Protein AF-A0A5K0ZJ03-F1 (afdb_monomer_lite)

Radius of gyration: 26.45 Å; chains: 1; bounding box: 61×55×57 Å

Organism: NCBI:txid210225

Sequence (92 aa):
PNGLGGAKLSGDPAATPANMKMVASLADEVLAQRNVESVLFRGRKVTERTNAEALEWFADELVKEQERRRSRAFPTVVLKQHSPRTSSATSR

Secondary structure (DSSP, 8-state):
------------TT--HHHHHHHHHHHHHHHHSEEEEEETTTEEEEEEEEHHHHHHHHHHHHHHHHHHHHT-SS-SS---------------

Foldseek 3Di:
DDDDPPPPCPPDPCPDPVNVVVVVVVVVVQQQDFDWDQDVPPGIDGDPDGNVRVVVVVVVVVVVVVVVCVPDPDDPDDDDDDDPPPDDDDDD

Structure (mmCIF, N/CA/C/O backbone):
data_AF-A0A5K0ZJ03-F1
#
_entry.id   AF-A0A5K0ZJ03-F1
#
loop_
_atom_site.group_PDB
_atom_site.id
_atom_site.type_symbol
_atom_site.label_atom_id
_atom_site.label_alt_id
_atom_site.label_comp_id
_atom_site.label_asym_id
_atom_site.label_entity_id
_atom_site.label_seq_id
_atom_site.pdbx_PDB_ins_code
_atom_site.Cartn_x
_atom_site.Cartn_y
_atom_site.Cartn_z
_atom_site.occupancy
_atom_site.B_iso_or_equiv
_atom_site.auth_seq_id
_atom_site.auth_comp_id
_atom_site.auth_asym_id
_atom_site.auth_atom_id
_atom_site.pdbx_PDB_model_num
ATOM 1 N N . PRO A 1 1 ? -41.110 -17.893 -19.919 1.00 47.25 1 PRO A N 1
ATOM 2 C CA . PRO A 1 1 ? -40.671 -17.515 -21.280 1.00 47.25 1 PRO A CA 1
ATOM 3 C C . PRO A 1 1 ? -40.209 -16.050 -21.333 1.00 47.25 1 PRO A C 1
ATOM 5 O O . PRO A 1 1 ? -41.000 -15.161 -21.049 1.00 47.25 1 PRO A O 1
ATOM 8 N N . ASN A 1 2 ? -38.947 -15.866 -21.742 1.00 42.56 2 ASN A N 1
ATOM 9 C CA . ASN A 1 2 ? -38.364 -14.658 -22.353 1.00 42.56 2 ASN A CA 1
ATOM 10 C C . ASN A 1 2 ? -38.094 -13.470 -21.398 1.00 42.56 2 ASN A C 1
ATOM 12 O O . ASN A 1 2 ? -39.002 -12.972 -20.756 1.00 42.56 2 ASN A O 1
ATOM 16 N N . GLY A 1 3 ? -36.884 -12.925 -21.268 1.00 41.44 3 GLY A N 1
ATOM 17 C CA . GLY A 1 3 ? -35.623 -13.221 -21.937 1.00 41.44 3 GLY A CA 1
ATOM 18 C C . GLY A 1 3 ? -34.462 -12.585 -21.169 1.00 41.44 3 GLY A C 1
ATOM 19 O O . GLY A 1 3 ? -34.516 -11.420 -20.784 1.00 41.44 3 GLY A O 1
ATOM 20 N N . LEU A 1 4 ? -33.411 -13.373 -20.946 1.00 47.28 4 LEU A N 1
ATOM 21 C CA . LEU A 1 4 ? -32.108 -12.875 -20.527 1.00 47.28 4 LEU A CA 1
ATOM 22 C C . LEU A 1 4 ? -31.498 -12.169 -21.739 1.00 47.28 4 LEU A C 1
ATOM 24 O O . LEU A 1 4 ? -30.903 -12.801 -22.610 1.00 47.28 4 LEU A O 1
ATOM 28 N N . GLY A 1 5 ? -31.712 -10.857 -21.820 1.00 41.22 5 GLY A N 1
ATOM 29 C CA . GLY A 1 5 ? -30.957 -9.985 -22.706 1.00 41.22 5 GLY A CA 1
ATOM 30 C C . GLY A 1 5 ? -29.511 -9.981 -22.238 1.00 41.22 5 GLY A C 1
ATOM 31 O O . GLY A 1 5 ? -29.137 -9.177 -21.390 1.00 41.22 5 GLY A O 1
ATOM 32 N N . GLY A 1 6 ? -28.719 -10.924 -22.749 1.00 42.56 6 GLY A N 1
ATOM 33 C CA . GLY A 1 6 ? -27.276 -10.910 -22.599 1.00 42.56 6 GLY A CA 1
ATOM 34 C C . GLY A 1 6 ? -26.772 -9.583 -23.140 1.00 42.56 6 GLY A C 1
ATOM 35 O O . GLY A 1 6 ? -26.791 -9.359 -24.351 1.00 42.56 6 GLY A O 1
ATOM 36 N N . ALA A 1 7 ? -26.366 -8.692 -22.236 1.00 48.91 7 ALA A N 1
ATOM 37 C CA . ALA A 1 7 ? -25.555 -7.550 -22.595 1.00 48.91 7 ALA A CA 1
ATOM 38 C C . ALA A 1 7 ? -24.344 -8.127 -23.320 1.00 48.91 7 ALA A C 1
ATOM 40 O O . ALA A 1 7 ? -23.522 -8.834 -22.736 1.00 48.91 7 ALA A O 1
ATOM 41 N N . LYS A 1 8 ? -24.322 -7.915 -24.633 1.00 48.84 8 LYS A N 1
ATOM 42 C CA . LYS A 1 8 ? -23.206 -8.240 -25.498 1.00 48.84 8 LYS A CA 1
ATOM 43 C C . LYS A 1 8 ? -22.020 -7.500 -24.890 1.00 48.84 8 LYS A C 1
ATOM 45 O O . LYS A 1 8 ? -21.917 -6.288 -25.046 1.00 48.84 8 LYS A O 1
ATOM 50 N N . LEU A 1 9 ? -21.180 -8.215 -24.140 1.00 52.72 9 LEU A N 1
ATOM 51 C CA . LEU A 1 9 ? -19.839 -7.771 -23.798 1.00 52.72 9 LEU A CA 1
ATOM 52 C C . LEU A 1 9 ? -19.126 -7.692 -25.145 1.00 52.72 9 LEU A C 1
ATOM 54 O O . LEU A 1 9 ? -18.540 -8.668 -25.611 1.00 52.72 9 LEU A O 1
ATOM 58 N N . SER A 1 10 ? -19.303 -6.577 -25.854 1.00 48.66 10 SER A N 1
ATOM 59 C CA . SER A 1 10 ? -18.419 -6.201 -26.940 1.00 48.66 10 SER A CA 1
ATOM 60 C C . SER A 1 10 ? -17.053 -6.106 -26.286 1.00 48.66 10 SER A C 1
ATOM 62 O O . SER A 1 10 ? -16.770 -5.127 -25.601 1.00 48.66 10 SER A O 1
ATOM 64 N N . GLY A 1 11 ? -16.285 -7.193 -26.371 1.00 53.75 11 GLY A N 1
ATOM 65 C CA . GLY A 1 11 ? -14.930 -7.230 -25.859 1.00 53.75 11 GLY A CA 1
ATOM 66 C C . GLY A 1 11 ? -14.198 -6.049 -26.461 1.00 53.75 11 GLY A C 1
ATOM 67 O O . GLY A 1 11 ? -14.236 -5.868 -27.682 1.00 53.75 11 GLY A O 1
ATOM 68 N N . ASP A 1 12 ? -13.606 -5.222 -25.603 1.00 58.09 12 ASP A N 1
ATOM 69 C CA . ASP A 1 12 ? -12.744 -4.150 -26.066 1.00 58.09 12 ASP A CA 1
ATOM 70 C C . ASP A 1 12 ? -11.755 -4.751 -27.073 1.00 58.09 12 ASP A C 1
ATOM 72 O O . ASP A 1 12 ? -11.119 -5.764 -26.767 1.00 58.09 12 ASP A O 1
ATOM 76 N N . PRO A 1 13 ? -11.576 -4.167 -28.269 1.00 57.09 13 PRO A N 1
ATOM 77 C CA . PRO A 1 13 ? -10.597 -4.657 -29.243 1.00 57.09 13 PRO A CA 1
ATOM 78 C C . PRO A 1 13 ? -9.156 -4.597 -28.699 1.00 57.09 13 PRO A C 1
ATOM 80 O O . PRO A 1 13 ? -8.242 -5.183 -29.276 1.00 57.09 13 PRO A O 1
ATOM 83 N N . ALA A 1 14 ? -8.956 -3.925 -27.560 1.00 57.25 14 ALA A N 1
ATOM 84 C CA . ALA A 1 14 ? -7.724 -3.911 -26.788 1.00 57.2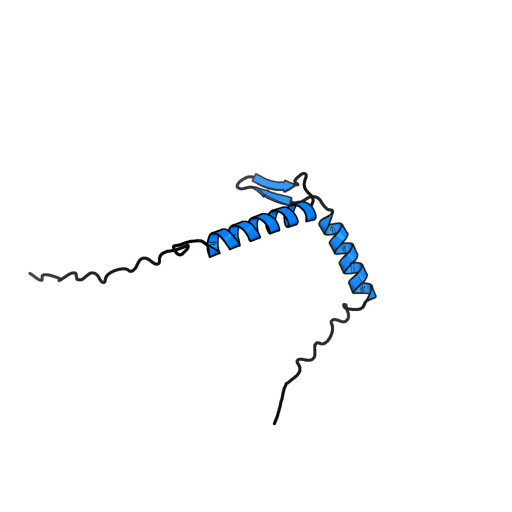5 14 ALA A CA 1
ATOM 85 C C . ALA A 1 14 ? -7.523 -5.160 -25.905 1.00 57.25 14 ALA A C 1
ATOM 87 O O . ALA A 1 14 ? -6.400 -5.404 -25.480 1.00 57.25 14 ALA A O 1
ATOM 88 N N . ALA A 1 15 ? -8.549 -5.976 -25.657 1.00 62.12 15 ALA A N 1
ATOM 89 C CA . ALA A 1 15 ? -8.507 -7.156 -24.792 1.00 62.12 15 ALA A CA 1
ATOM 90 C C . ALA A 1 15 ? -8.071 -8.427 -25.547 1.00 62.12 15 ALA A C 1
ATOM 92 O O . ALA A 1 15 ? -8.652 -9.501 -25.391 1.00 62.12 15 ALA A O 1
ATOM 93 N N . THR A 1 16 ? -7.044 -8.323 -26.394 1.00 74.81 16 THR A N 1
ATOM 94 C CA . THR A 1 16 ? -6.401 -9.520 -26.949 1.00 74.81 16 THR A CA 1
ATOM 95 C C . THR A 1 16 ? -5.514 -10.171 -25.879 1.00 74.81 16 THR A C 1
ATOM 97 O O . THR A 1 16 ? -4.958 -9.465 -25.033 1.00 74.81 16 THR A O 1
ATOM 100 N N . PRO A 1 17 ? -5.307 -11.501 -25.900 1.00 73.25 17 PRO A N 1
ATOM 101 C CA . PRO A 1 17 ? -4.438 -12.167 -24.926 1.00 73.25 17 PRO A CA 1
ATOM 102 C C . PRO A 1 17 ? -3.003 -11.615 -24.894 1.00 73.25 17 PRO A C 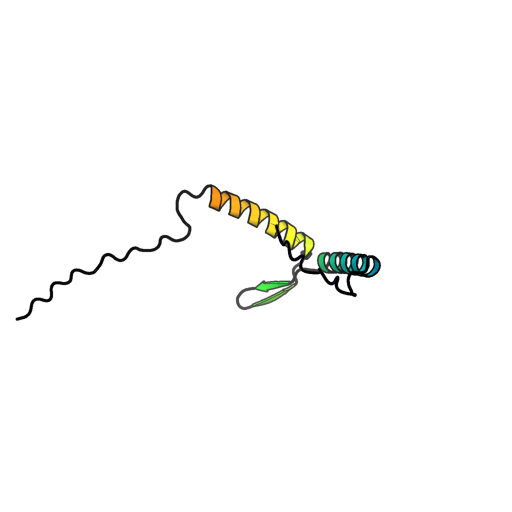1
ATOM 104 O O . PRO A 1 17 ? -2.358 -11.627 -23.849 1.00 73.25 17 PRO A O 1
ATOM 107 N N . ALA A 1 18 ? -2.498 -11.115 -26.027 1.00 76.12 18 ALA A N 1
ATOM 108 C CA . ALA A 1 18 ? -1.191 -10.464 -26.108 1.00 76.12 18 ALA A CA 1
ATOM 109 C C . ALA A 1 18 ? -1.179 -9.117 -25.365 1.00 76.12 18 ALA A C 1
ATOM 111 O O . ALA A 1 18 ? -0.275 -8.861 -24.571 1.00 76.12 18 ALA A O 1
ATOM 112 N N . ASN A 1 19 ? -2.219 -8.302 -25.550 1.00 85.19 19 ASN A N 1
ATOM 113 C CA . ASN A 1 19 ? -2.359 -7.027 -24.851 1.00 85.19 19 ASN A CA 1
ATOM 114 C C . ASN A 1 19 ? -2.570 -7.226 -23.343 1.00 85.19 19 ASN A C 1
ATOM 116 O O . ASN A 1 19 ? -2.010 -6.481 -22.551 1.00 85.19 19 ASN A O 1
ATOM 120 N N . MET A 1 20 ? -3.303 -8.264 -22.925 1.00 88.06 20 MET A N 1
ATOM 121 C CA . MET A 1 20 ? -3.469 -8.594 -21.502 1.00 88.06 20 MET A CA 1
ATOM 122 C C . MET A 1 20 ? -2.137 -8.926 -20.821 1.00 88.06 20 MET A C 1
ATOM 124 O O . MET A 1 20 ? -1.893 -8.467 -19.709 1.00 88.06 20 MET A O 1
ATOM 128 N N . LYS A 1 21 ? -1.257 -9.684 -21.490 1.00 88.50 21 LYS A N 1
ATOM 129 C CA . LYS A 1 21 ? 0.088 -9.979 -20.970 1.00 88.50 21 LYS A CA 1
ATOM 130 C C . LYS A 1 21 ? 0.927 -8.714 -20.822 1.00 88.50 21 LYS A C 1
ATOM 132 O O . LYS A 1 21 ? 1.590 -8.556 -19.807 1.00 88.50 21 LYS A O 1
ATOM 137 N N . MET A 1 22 ? 0.857 -7.815 -21.804 1.00 92.19 22 MET A N 1
ATOM 138 C CA . MET A 1 22 ? 1.545 -6.523 -21.750 1.00 92.19 22 MET A CA 1
ATOM 139 C C . MET A 1 22 ? 1.023 -5.639 -20.608 1.00 92.19 22 MET A C 1
ATOM 141 O O . MET A 1 22 ? 1.801 -4.991 -19.916 1.00 92.19 22 MET A O 1
ATOM 145 N N . VAL A 1 23 ? -0.292 -5.617 -20.385 1.00 93.88 23 VAL A N 1
ATOM 146 C CA . VAL A 1 23 ? -0.889 -4.867 -19.272 1.00 93.88 23 VAL A CA 1
ATOM 147 C C . VAL A 1 23 ? -0.478 -5.463 -17.927 1.00 93.88 23 VAL A C 1
ATOM 149 O O . VAL A 1 23 ? -0.159 -4.709 -17.014 1.00 93.88 23 VAL A O 1
ATOM 152 N N . ALA A 1 24 ? -0.437 -6.792 -17.804 1.00 94.31 24 ALA A N 1
ATOM 153 C CA . ALA A 1 24 ? 0.036 -7.454 -16.592 1.00 94.31 24 ALA A CA 1
ATOM 154 C C . ALA A 1 24 ? 1.509 -7.121 -16.303 1.00 94.31 24 ALA A C 1
ATOM 156 O O . ALA A 1 24 ? 1.822 -6.704 -15.194 1.00 94.31 24 ALA A O 1
ATOM 157 N N . SER A 1 25 ? 2.389 -7.192 -17.309 1.00 94.50 25 SER A N 1
ATOM 158 C CA . SER A 1 25 ? 3.797 -6.819 -17.122 1.00 94.50 25 SER A CA 1
ATOM 159 C C . SER A 1 25 ? 3.965 -5.343 -16.757 1.00 94.50 25 SER A C 1
ATOM 161 O O . SER A 1 25 ? 4.770 -5.010 -15.895 1.00 94.50 25 SER A O 1
ATOM 163 N N . LEU A 1 26 ? 3.173 -4.451 -17.362 1.00 96.06 26 LEU A N 1
ATOM 164 C CA . LEU A 1 26 ? 3.185 -3.033 -17.003 1.00 96.06 26 LEU A CA 1
ATOM 165 C C . LEU A 1 26 ? 2.699 -2.811 -15.563 1.00 96.06 26 LEU A C 1
ATOM 167 O O . LEU A 1 26 ? 3.232 -1.959 -14.857 1.00 96.06 26 LEU A O 1
ATOM 171 N N . ALA A 1 27 ? 1.700 -3.571 -15.112 1.00 96.31 27 ALA A N 1
ATOM 172 C CA . ALA A 1 27 ? 1.239 -3.517 -13.731 1.00 96.31 27 ALA A CA 1
ATOM 173 C C . ALA A 1 27 ? 2.340 -3.963 -12.756 1.00 96.31 27 ALA A C 1
ATOM 175 O O . ALA A 1 27 ? 2.553 -3.283 -11.754 1.00 96.31 27 ALA A O 1
ATOM 176 N N . ASP A 1 28 ? 3.082 -5.028 -13.074 1.00 97.38 28 ASP A N 1
ATOM 177 C CA . ASP A 1 28 ? 4.225 -5.482 -12.269 1.00 97.38 28 ASP A CA 1
ATOM 178 C C . ASP A 1 28 ? 5.316 -4.401 -12.176 1.00 97.38 28 ASP A C 1
ATOM 180 O O . ASP A 1 28 ? 5.835 -4.119 -11.093 1.00 97.38 28 ASP A O 1
ATOM 184 N N . GLU A 1 29 ? 5.617 -3.724 -13.289 1.00 97.69 29 GLU A N 1
ATOM 185 C CA . GLU A 1 29 ? 6.551 -2.593 -13.305 1.00 97.69 29 GLU A CA 1
ATOM 186 C C . GLU A 1 29 ? 6.064 -1.435 -12.425 1.00 97.69 29 GLU A C 1
ATOM 188 O O . GLU A 1 29 ? 6.838 -0.882 -11.642 1.00 97.69 29 GLU A O 1
ATOM 193 N N . VAL A 1 30 ? 4.776 -1.082 -12.503 1.00 97.19 30 VAL A N 1
ATOM 194 C CA . VAL A 1 30 ? 4.173 -0.034 -11.664 1.00 97.19 30 VAL A CA 1
ATOM 195 C C . VAL A 1 30 ? 4.206 -0.425 -10.186 1.00 97.19 30 VAL A C 1
ATOM 197 O O . VAL A 1 30 ? 4.465 0.425 -9.335 1.00 97.19 30 VAL A O 1
ATOM 200 N N . LEU A 1 31 ? 3.992 -1.698 -9.855 1.00 98.00 31 LEU A N 1
ATOM 201 C CA . LEU A 1 31 ? 4.058 -2.197 -8.482 1.00 98.00 31 LEU A CA 1
ATOM 202 C C . LEU A 1 31 ? 5.480 -2.139 -7.899 1.00 98.00 31 LEU A C 1
ATOM 204 O O . LEU A 1 31 ? 5.632 -1.896 -6.701 1.00 98.00 31 LEU A O 1
ATOM 208 N N . ALA A 1 32 ? 6.511 -2.295 -8.733 1.00 98.00 32 ALA A N 1
ATOM 209 C CA . ALA A 1 32 ? 7.916 -2.223 -8.327 1.00 98.00 32 ALA A CA 1
ATOM 210 C C . ALA A 1 32 ? 8.443 -0.785 -8.119 1.00 98.00 32 ALA A C 1
ATOM 212 O O . ALA A 1 32 ? 9.485 -0.585 -7.483 1.00 98.00 32 ALA A O 1
ATOM 213 N N . GLN A 1 33 ? 7.743 0.230 -8.633 1.00 98.38 33 GLN A N 1
ATOM 214 C CA . GLN A 1 33 ? 8.110 1.637 -8.444 1.00 98.38 33 GLN A CA 1
ATOM 215 C C . GLN A 1 33 ? 7.986 2.070 -6.977 1.00 98.38 33 GLN A C 1
ATOM 217 O O . GLN A 1 33 ? 7.218 1.500 -6.201 1.00 98.38 33 GLN A O 1
ATOM 222 N N . ARG A 1 34 ? 8.749 3.103 -6.587 1.00 98.25 34 ARG A N 1
ATOM 223 C CA . ARG A 1 34 ? 8.649 3.701 -5.246 1.00 98.25 34 ARG A CA 1
ATOM 224 C C . ARG A 1 34 ? 7.299 4.393 -5.056 1.00 98.25 34 ARG A C 1
ATOM 226 O O . ARG A 1 34 ? 6.838 5.113 -5.942 1.00 98.25 34 ARG A O 1
ATOM 233 N N . ASN A 1 35 ? 6.717 4.214 -3.875 1.00 97.06 35 ASN A N 1
ATOM 234 C CA . ASN A 1 35 ? 5.433 4.787 -3.510 1.00 97.06 35 ASN A CA 1
ATOM 235 C C . ASN A 1 35 ? 5.526 6.304 -3.320 1.00 97.06 35 ASN A C 1
ATOM 237 O O . ASN A 1 35 ? 6.536 6.848 -2.868 1.00 97.06 35 ASN A O 1
ATOM 241 N N . VAL A 1 36 ? 4.440 6.992 -3.659 1.00 97.06 36 VAL A N 1
ATOM 242 C CA . VAL A 1 36 ? 4.290 8.435 -3.503 1.00 97.06 36 VAL A CA 1
ATOM 243 C C . VAL A 1 36 ? 3.097 8.711 -2.604 1.00 97.06 36 VAL A C 1
ATOM 245 O O . VAL A 1 36 ? 1.956 8.427 -2.952 1.00 97.06 36 VAL A O 1
ATOM 248 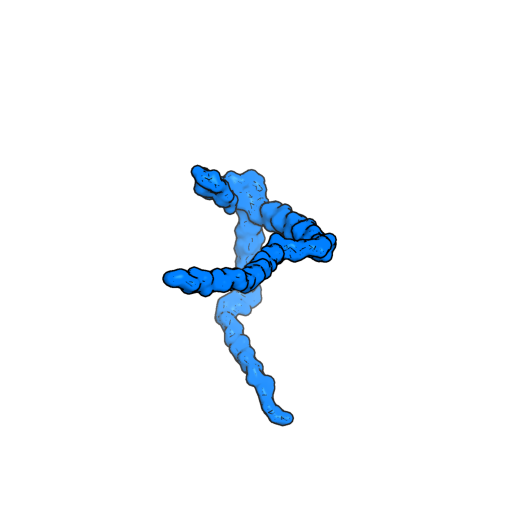N N . GLU A 1 37 ? 3.355 9.337 -1.463 1.00 94.50 37 GLU A N 1
ATOM 249 C CA . GLU A 1 37 ? 2.346 9.618 -0.447 1.00 94.50 37 GLU A CA 1
ATOM 250 C C . GLU A 1 37 ? 2.063 11.115 -0.346 1.00 94.50 37 GLU A C 1
ATOM 252 O O . GLU A 1 37 ? 2.949 11.958 -0.516 1.00 94.50 37 GLU A O 1
ATOM 257 N N . SER A 1 38 ? 0.815 11.466 -0.039 1.00 94.56 38 SER A N 1
ATOM 258 C CA . SER A 1 38 ? 0.445 12.836 0.308 1.00 94.56 38 SER A CA 1
ATOM 259 C C . SER A 1 38 ? 0.670 13.083 1.797 1.00 94.56 38 SER A C 1
ATOM 261 O O . SER A 1 38 ? 0.078 12.408 2.638 1.00 94.56 38 SER A O 1
ATOM 263 N N . VAL A 1 39 ? 1.469 14.092 2.128 1.00 94.00 39 VAL A N 1
ATOM 264 C CA . VAL A 1 39 ? 1.749 14.506 3.502 1.00 94.00 39 VAL A CA 1
ATOM 265 C C . VAL A 1 39 ? 1.067 15.846 3.766 1.00 94.00 39 VAL A C 1
ATOM 267 O O . VAL A 1 39 ? 1.259 16.816 3.026 1.00 94.00 39 VAL A O 1
ATOM 270 N N . LEU A 1 40 ? 0.268 15.908 4.836 1.00 94.00 40 LEU A N 1
ATOM 271 C CA . LEU A 1 40 ? -0.493 17.103 5.200 1.00 94.00 40 LEU A CA 1
ATOM 272 C C . LEU A 1 40 ? 0.443 18.320 5.335 1.00 94.00 40 LEU A C 1
ATOM 274 O O . LEU A 1 40 ? 1.469 18.253 6.011 1.00 94.00 40 LEU A O 1
ATOM 278 N N . PHE A 1 41 ? 0.099 19.414 4.647 1.00 95.06 41 PHE A N 1
ATOM 279 C CA . PHE A 1 41 ? 0.887 20.656 4.532 1.00 95.06 41 PHE A CA 1
ATOM 280 C C . PHE A 1 41 ? 2.273 20.538 3.870 1.00 95.06 41 PHE A C 1
ATOM 282 O O . PHE A 1 41 ? 3.012 21.518 3.840 1.00 95.06 41 PHE A O 1
ATOM 289 N N . ARG A 1 42 ? 2.645 19.372 3.326 1.00 91.38 42 ARG A N 1
ATOM 290 C CA . ARG A 1 42 ? 3.968 19.140 2.711 1.00 91.38 42 ARG A CA 1
ATOM 291 C C . ARG A 1 42 ? 3.903 18.608 1.278 1.00 91.38 42 ARG A C 1
ATOM 293 O O . ARG A 1 42 ? 4.941 18.372 0.670 1.00 91.38 42 ARG A O 1
ATOM 300 N N . GLY A 1 43 ? 2.702 18.448 0.724 1.00 94.81 43 GLY A N 1
ATOM 301 C CA . GLY A 1 43 ? 2.507 18.001 -0.653 1.00 94.81 43 GLY A CA 1
ATOM 302 C C . GLY A 1 43 ? 2.768 16.504 -0.819 1.00 94.81 43 GLY A C 1
ATOM 303 O O . GLY A 1 43 ? 2.367 15.708 0.025 1.00 94.81 43 GLY A O 1
ATOM 304 N N . ARG A 1 44 ? 3.398 16.112 -1.929 1.00 95.44 44 ARG A N 1
ATOM 305 C CA . ARG A 1 44 ? 3.714 14.708 -2.238 1.00 95.44 44 ARG A CA 1
ATOM 306 C C . ARG A 1 44 ? 5.145 14.375 -1.826 1.00 95.44 44 ARG A C 1
ATOM 308 O O . ARG A 1 44 ? 6.050 15.170 -2.065 1.00 95.44 44 ARG A O 1
ATOM 315 N N . LYS A 1 45 ? 5.350 13.189 -1.261 1.00 95.81 45 LYS A N 1
ATOM 316 C CA . LYS A 1 45 ? 6.654 12.652 -0.866 1.00 95.81 45 LYS A CA 1
ATOM 317 C C . LYS A 1 45 ? 6.840 11.266 -1.478 1.00 95.81 45 LYS A C 1
ATOM 319 O O . LYS A 1 45 ? 5.984 10.408 -1.304 1.00 95.81 45 LYS A O 1
ATOM 324 N N . VAL A 1 46 ? 7.970 11.046 -2.147 1.00 96.38 46 VAL A N 1
ATOM 325 C CA . VAL A 1 46 ? 8.405 9.701 -2.555 1.00 96.38 46 VAL A CA 1
ATOM 326 C C . VAL A 1 46 ? 8.957 8.987 -1.322 1.00 96.38 46 VAL A C 1
ATOM 328 O O . VAL A 1 46 ? 9.753 9.568 -0.578 1.00 96.38 46 VAL A O 1
ATOM 331 N N . THR A 1 47 ? 8.515 7.761 -1.072 1.00 95.00 47 THR A N 1
ATOM 332 C CA . THR A 1 47 ? 8.943 6.964 0.078 1.00 95.00 47 THR A CA 1
ATOM 333 C C . THR A 1 47 ? 9.950 5.897 -0.327 1.00 95.00 47 THR A C 1
ATOM 335 O O . THR A 1 47 ? 10.152 5.595 -1.503 1.00 95.00 47 THR A O 1
ATOM 338 N N . GLU A 1 48 ? 10.612 5.322 0.673 1.00 96.75 48 GLU A N 1
ATOM 339 C CA . GLU A 1 48 ? 11.535 4.209 0.469 1.00 96.75 48 GLU A CA 1
ATOM 340 C C . GLU A 1 48 ? 10.818 2.887 0.209 1.00 96.75 48 GLU A C 1
ATOM 342 O O . GLU A 1 48 ? 11.508 1.908 -0.013 1.00 96.75 48 GLU A O 1
ATOM 347 N N . ARG A 1 49 ? 9.481 2.818 0.220 1.00 96.56 49 ARG A N 1
ATOM 348 C CA . ARG A 1 49 ? 8.721 1.581 -0.029 1.00 96.56 49 ARG A CA 1
ATOM 349 C C . ARG A 1 49 ? 8.278 1.483 -1.482 1.00 96.56 49 ARG A C 1
ATOM 351 O O . ARG A 1 49 ? 8.088 2.513 -2.127 1.00 96.56 49 ARG A O 1
ATOM 358 N N . THR A 1 50 ? 8.105 0.274 -2.008 1.00 98.38 50 THR A N 1
ATOM 359 C CA . THR A 1 50 ? 7.429 0.077 -3.303 1.00 98.38 50 THR A CA 1
ATOM 360 C C . THR A 1 50 ? 5.921 0.299 -3.194 1.00 98.38 50 THR A C 1
ATOM 362 O O . THR A 1 50 ? 5.352 0.277 -2.100 1.00 98.38 50 THR A O 1
ATOM 365 N N . ASN A 1 51 ? 5.254 0.468 -4.337 1.00 98.00 51 ASN A N 1
ATOM 366 C CA . ASN A 1 51 ? 3.795 0.420 -4.414 1.00 98.00 51 ASN A CA 1
ATOM 367 C C . ASN A 1 51 ? 3.250 -0.931 -3.919 1.00 98.00 51 ASN A C 1
ATOM 369 O O . ASN A 1 51 ? 2.256 -0.945 -3.197 1.00 98.00 51 ASN A O 1
ATOM 373 N N . ALA A 1 52 ? 3.915 -2.046 -4.242 1.00 98.19 52 ALA A N 1
ATOM 374 C CA . ALA A 1 52 ? 3.542 -3.372 -3.746 1.00 98.19 52 ALA A CA 1
ATOM 375 C C . ALA A 1 52 ? 3.591 -3.462 -2.210 1.00 98.19 52 ALA A C 1
ATOM 377 O O . ALA A 1 52 ? 2.595 -3.819 -1.586 1.00 98.19 52 ALA A O 1
ATOM 378 N N . GLU A 1 53 ? 4.710 -3.065 -1.598 1.00 98.12 53 GLU A N 1
ATOM 379 C CA . GLU A 1 53 ? 4.894 -3.071 -0.137 1.00 98.12 53 GLU A CA 1
ATOM 380 C C . GLU A 1 53 ? 3.886 -2.156 0.570 1.00 98.12 53 GLU A C 1
ATOM 382 O O . GLU A 1 53 ? 3.376 -2.477 1.643 1.00 98.12 53 GLU A O 1
ATOM 387 N N . ALA A 1 54 ? 3.583 -0.998 -0.025 1.00 97.31 54 ALA A N 1
ATOM 388 C CA . ALA A 1 54 ? 2.572 -0.097 0.511 1.00 97.31 54 ALA A CA 1
ATOM 389 C C . ALA A 1 54 ? 1.174 -0.734 0.473 1.00 97.31 54 ALA A C 1
ATOM 391 O O . ALA A 1 54 ? 0.452 -0.668 1.467 1.00 97.31 54 ALA A O 1
ATOM 392 N N . LEU A 1 55 ? 0.798 -1.367 -0.644 1.00 97.62 55 LEU A N 1
ATOM 393 C CA . LEU A 1 55 ? -0.490 -2.050 -0.792 1.00 97.62 55 LEU A CA 1
ATOM 394 C C . LEU A 1 55 ? -0.640 -3.232 0.168 1.00 97.62 55 LEU A C 1
ATOM 396 O O . LEU A 1 55 ? -1.716 -3.397 0.740 1.00 97.62 55 LEU A O 1
ATOM 400 N N . GLU A 1 56 ? 0.419 -4.013 0.379 1.00 98.19 56 GLU A N 1
ATOM 401 C CA . GLU A 1 56 ? 0.431 -5.105 1.358 1.00 98.19 56 GLU A CA 1
ATOM 402 C C . GLU A 1 56 ? 0.172 -4.574 2.774 1.00 98.19 56 GLU A C 1
ATOM 404 O O . GLU A 1 56 ? -0.743 -5.035 3.457 1.00 98.19 56 GLU A O 1
ATOM 409 N N . TRP A 1 57 ? 0.873 -3.507 3.171 1.00 97.06 57 TRP A N 1
ATOM 410 C CA . TRP A 1 57 ? 0.636 -2.857 4.460 1.00 97.06 57 TRP A CA 1
ATOM 411 C C . TRP A 1 57 ? -0.800 -2.321 4.600 1.00 97.06 57 TRP A C 1
ATOM 413 O O . TRP A 1 57 ? -1.434 -2.492 5.643 1.00 97.06 57 TRP A O 1
ATOM 423 N N . PHE A 1 58 ? -1.344 -1.696 3.550 1.00 96.69 58 PHE A N 1
ATOM 424 C CA . PHE A 1 58 ? -2.731 -1.225 3.558 1.00 96.69 58 PHE A CA 1
ATOM 425 C C . PHE A 1 58 ? -3.737 -2.374 3.678 1.00 96.69 58 PHE A C 1
ATOM 427 O O . PHE A 1 58 ? -4.745 -2.216 4.367 1.00 96.69 58 PHE A O 1
ATOM 434 N N . ALA A 1 59 ? -3.487 -3.512 3.026 1.00 98.06 59 ALA A N 1
ATOM 435 C CA . ALA A 1 59 ? -4.352 -4.683 3.108 1.00 98.06 59 ALA A CA 1
ATOM 436 C C . ALA A 1 59 ? -4.407 -5.234 4.541 1.00 98.06 59 ALA A C 1
ATOM 438 O O . ALA A 1 59 ? -5.499 -5.492 5.054 1.00 98.06 59 ALA A O 1
ATOM 439 N N . ASP A 1 60 ? -3.260 -5.317 5.216 1.00 98.00 60 ASP A N 1
ATOM 440 C CA . ASP A 1 60 ? -3.180 -5.745 6.614 1.00 98.00 60 ASP A CA 1
ATOM 441 C C . ASP A 1 60 ? -3.969 -4.821 7.550 1.00 98.00 60 ASP A C 1
ATOM 443 O O . ASP A 1 60 ? -4.761 -5.283 8.378 1.00 98.00 60 ASP A O 1
ATOM 447 N N . GLU A 1 61 ? -3.788 -3.505 7.420 1.00 97.94 61 GLU A N 1
ATOM 448 C CA . GLU A 1 61 ? -4.526 -2.528 8.226 1.00 97.94 6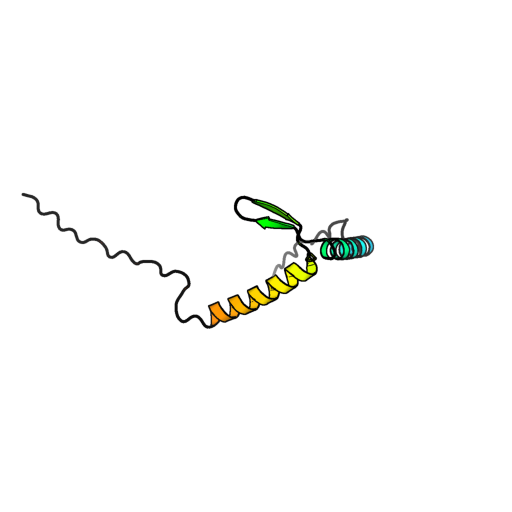1 GLU A CA 1
ATOM 449 C C . GLU A 1 61 ? -6.030 -2.555 7.930 1.00 97.94 61 GLU A C 1
ATOM 451 O O . GLU A 1 61 ? -6.847 -2.421 8.844 1.00 97.94 61 GLU A O 1
ATOM 456 N N . LEU A 1 62 ? -6.417 -2.795 6.674 1.00 97.50 62 LEU A N 1
ATOM 457 C CA . LEU A 1 62 ? -7.818 -2.913 6.285 1.00 97.50 62 LEU A CA 1
ATOM 458 C C . LEU A 1 62 ? -8.490 -4.132 6.930 1.00 97.50 62 LEU A C 1
ATOM 460 O O . LEU A 1 62 ? -9.613 -4.012 7.425 1.00 97.50 62 LEU A O 1
ATOM 464 N N . VAL A 1 63 ? -7.813 -5.285 6.969 1.00 97.12 63 VAL A N 1
ATOM 465 C CA . VAL A 1 63 ? -8.322 -6.490 7.644 1.00 97.12 63 VAL A CA 1
ATOM 466 C C . VAL A 1 63 ? -8.481 -6.236 9.145 1.00 97.12 63 VAL A C 1
ATOM 468 O O . VAL A 1 63 ? -9.541 -6.521 9.707 1.00 97.12 63 VAL A O 1
ATOM 471 N N . LYS A 1 64 ? -7.476 -5.632 9.793 1.00 96.56 64 LYS A N 1
ATOM 472 C CA . LYS A 1 64 ? -7.545 -5.275 11.222 1.00 96.56 64 LYS A CA 1
ATOM 473 C C . LYS A 1 64 ? -8.707 -4.327 11.514 1.00 96.56 64 LYS A C 1
ATOM 475 O O . LYS A 1 64 ? -9.456 -4.538 12.468 1.00 96.56 64 LYS A O 1
ATOM 480 N N . GLU A 1 65 ? -8.889 -3.298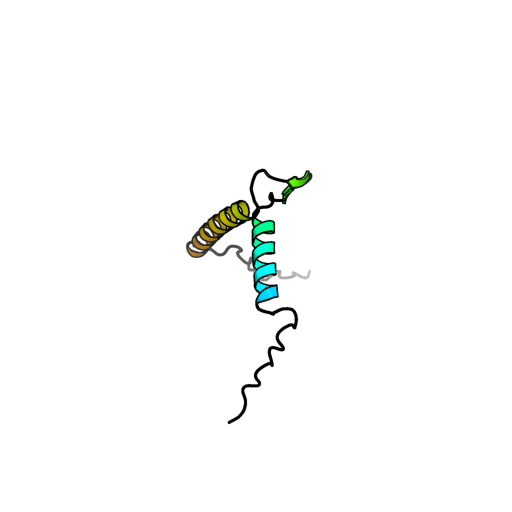 10.690 1.00 96.00 65 GLU A N 1
ATOM 481 C CA . GLU A 1 65 ? -9.984 -2.340 10.847 1.00 96.00 65 GLU A CA 1
ATOM 482 C C . GLU A 1 65 ? -11.352 -2.996 10.631 1.00 96.00 65 GLU A C 1
ATOM 484 O O . GLU A 1 65 ? -12.301 -2.696 11.362 1.00 96.00 65 GLU A O 1
ATOM 489 N N . GLN A 1 66 ? -11.467 -3.910 9.666 1.00 94.81 66 GLN A N 1
ATOM 490 C CA . GLN A 1 66 ? -12.699 -4.654 9.423 1.00 94.81 66 GLN A CA 1
ATOM 491 C C . GLN A 1 66 ? -13.092 -5.496 10.642 1.00 94.81 66 GLN A C 1
ATOM 493 O O . GLN A 1 66 ? -14.238 -5.425 11.094 1.00 94.81 66 GLN A O 1
ATOM 498 N N . GLU A 1 67 ? -12.148 -6.231 11.230 1.00 94.75 67 GLU A N 1
ATOM 499 C CA . GLU A 1 67 ? -12.399 -7.014 12.444 1.00 94.75 67 GLU A CA 1
ATOM 500 C C . GLU A 1 67 ? -12.720 -6.120 13.649 1.00 94.75 67 GLU A C 1
ATOM 502 O O . GLU A 1 67 ? -13.638 -6.407 14.429 1.00 94.75 67 GLU A O 1
ATOM 507 N N . ARG A 1 68 ? -12.056 -4.965 13.768 1.00 92.81 68 ARG A N 1
ATOM 508 C CA . ARG A 1 68 ? -12.377 -3.971 14.799 1.00 92.81 68 ARG A CA 1
ATOM 509 C C . ARG A 1 68 ? -13.799 -3.436 14.645 1.00 92.81 68 ARG A C 1
ATOM 511 O O . ARG A 1 68 ? -14.493 -3.273 15.643 1.00 92.81 68 ARG A O 1
ATOM 518 N N . ARG A 1 69 ? -14.261 -3.163 13.420 1.00 91.62 69 ARG A N 1
ATOM 519 C CA . ARG A 1 69 ? -15.646 -2.730 13.158 1.00 91.62 69 ARG A CA 1
ATOM 520 C C . ARG A 1 69 ? -16.651 -3.836 13.426 1.00 91.62 69 ARG A C 1
ATOM 522 O O . ARG A 1 69 ? -17.708 -3.553 13.982 1.00 91.62 69 ARG A O 1
ATOM 529 N N . ARG A 1 70 ? -16.318 -5.073 13.064 1.00 89.75 70 ARG A N 1
ATOM 530 C CA . ARG A 1 70 ? -17.167 -6.244 13.285 1.00 89.75 70 ARG A CA 1
ATOM 531 C C . ARG A 1 70 ? -17.382 -6.534 14.770 1.00 89.75 70 ARG A C 1
ATOM 533 O O . ARG A 1 70 ? -18.492 -6.863 15.168 1.00 89.75 70 ARG A O 1
ATOM 540 N N . SER A 1 71 ? -16.337 -6.389 15.581 1.00 89.81 71 SER A N 1
ATOM 541 C CA . SER A 1 71 ? -16.378 -6.603 17.037 1.00 89.81 71 SER A CA 1
ATOM 542 C C . SER A 1 71 ? -16.859 -5.382 17.833 1.00 89.81 71 SER A C 1
ATOM 544 O O . SER A 1 71 ? -16.979 -5.436 19.058 1.00 89.81 71 SER A O 1
ATOM 546 N N . ARG A 1 72 ? -17.147 -4.261 17.163 1.00 83.94 72 ARG A N 1
ATOM 547 C CA . ARG A 1 72 ? -17.514 -3.008 17.821 1.00 83.94 72 ARG A CA 1
ATOM 548 C C . ARG A 1 72 ? -18.943 -3.063 18.368 1.00 83.94 72 ARG A C 1
ATOM 550 O O . ARG A 1 72 ? -19.902 -3.158 17.613 1.00 83.94 72 ARG A O 1
ATOM 557 N N . ALA A 1 73 ? -19.086 -2.878 19.680 1.00 83.25 73 ALA A N 1
ATOM 558 C CA . ALA A 1 73 ? -20.380 -2.916 20.372 1.00 83.25 73 ALA A CA 1
ATOM 559 C C . ALA A 1 73 ? -21.341 -1.753 20.034 1.00 83.25 73 ALA A C 1
ATOM 561 O O . ALA A 1 73 ? -22.536 -1.848 20.298 1.00 83.25 73 ALA A O 1
ATOM 562 N N . PHE A 1 74 ? -20.843 -0.654 19.458 1.00 77.38 74 PHE A N 1
ATOM 563 C CA . PHE A 1 74 ? -21.639 0.540 19.149 1.00 77.38 74 PHE A CA 1
ATOM 564 C C . PHE A 1 74 ? -21.323 1.071 17.748 1.00 77.38 74 PHE A C 1
ATOM 566 O O . PHE A 1 74 ? -20.165 1.014 17.339 1.00 77.38 74 PHE A O 1
ATOM 573 N N . PRO A 1 75 ? -22.291 1.644 17.016 1.00 75.56 75 PRO A N 1
ATOM 574 C CA . PRO A 1 75 ? -22.061 2.169 15.671 1.00 75.56 75 PRO A CA 1
ATOM 575 C C . PRO A 1 75 ? -21.012 3.295 15.639 1.00 75.56 75 PRO A C 1
ATOM 577 O O . PRO A 1 75 ? -20.780 3.990 16.631 1.00 75.56 75 PRO A O 1
ATOM 580 N N . THR A 1 76 ? -20.359 3.475 14.481 1.00 73.56 76 THR A N 1
ATOM 581 C CA . THR A 1 76 ? -19.312 4.502 14.283 1.00 73.56 76 THR A CA 1
ATOM 582 C C . THR A 1 76 ? -19.799 5.915 14.516 1.00 73.56 76 THR A C 1
ATOM 584 O O . THR A 1 76 ? -19.065 6.728 15.074 1.00 73.56 76 THR A O 1
ATOM 587 N N . VAL A 1 77 ? -21.052 6.165 14.170 1.00 74.19 77 VAL A N 1
ATOM 588 C CA . VAL A 1 77 ? -21.730 7.425 14.415 1.00 74.19 77 VAL A CA 1
ATOM 589 C C . VAL A 1 77 ? -23.071 7.100 15.052 1.00 74.19 77 VAL A C 1
ATOM 591 O O . VAL A 1 77 ? -23.825 6.275 14.538 1.00 74.19 77 VAL A O 1
ATOM 594 N N . VAL A 1 78 ? -23.361 7.745 16.177 1.00 75.12 78 VAL A N 1
ATOM 595 C CA . VAL A 1 78 ? -24.700 7.762 16.762 1.00 75.12 78 VAL A CA 1
ATOM 596 C C . VAL A 1 78 ? -25.419 8.962 16.161 1.00 75.12 78 VAL A C 1
ATOM 598 O O . VAL A 1 78 ? -24.999 10.102 16.365 1.00 75.12 78 VAL A O 1
ATOM 601 N N . LEU A 1 79 ? -26.487 8.716 15.401 1.00 76.69 79 LEU A N 1
ATOM 602 C CA . LEU A 1 79 ? -27.380 9.788 14.971 1.00 76.69 79 LEU A CA 1
ATOM 603 C C . LEU A 1 79 ? -28.049 10.355 16.223 1.00 76.69 79 LEU A C 1
ATOM 605 O O . LEU A 1 79 ? -28.793 9.659 16.914 1.00 76.69 79 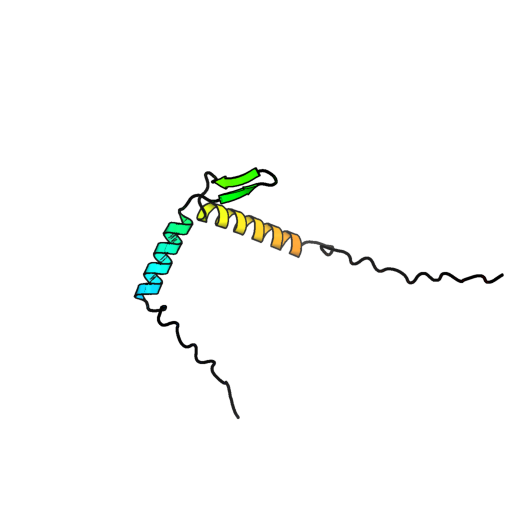LEU A O 1
ATOM 609 N N . LYS A 1 80 ? -27.741 11.610 16.548 1.00 77.44 80 LYS A N 1
ATOM 610 C CA . LYS A 1 80 ? -28.330 12.280 17.704 1.00 77.44 80 LYS A CA 1
ATOM 611 C C . LYS A 1 80 ? -29.808 12.523 17.409 1.00 77.44 80 LYS A C 1
ATOM 613 O O . LYS A 1 80 ? -30.145 13.390 16.611 1.00 77.44 80 LYS A O 1
ATOM 618 N N . GLN A 1 81 ? -30.685 11.751 18.044 1.00 76.06 81 GLN A N 1
ATOM 619 C CA . GLN A 1 81 ? -32.120 12.001 17.985 1.00 76.06 81 GLN A CA 1
ATOM 620 C C . GLN A 1 81 ? -32.406 13.338 18.680 1.00 76.06 81 GLN A C 1
ATOM 622 O O . GLN A 1 81 ? -32.181 13.494 19.881 1.00 76.06 81 GLN A O 1
ATOM 627 N N . HIS A 1 82 ? -32.849 14.333 17.916 1.00 76.06 82 HIS A N 1
ATOM 628 C CA . HIS A 1 82 ? -33.350 15.581 18.474 1.00 76.06 82 HIS A CA 1
ATOM 629 C C . HIS A 1 82 ? -34.761 15.320 19.015 1.00 76.06 82 HIS A C 1
ATOM 631 O O . HIS A 1 82 ? -35.665 15.023 18.235 1.00 76.06 82 HIS A O 1
ATOM 637 N N . SER A 1 83 ? -34.970 15.423 20.330 1.00 73.69 83 SER A N 1
ATOM 638 C CA . SER A 1 83 ? -36.332 15.464 20.872 1.00 73.69 83 SER A CA 1
ATOM 639 C C . SER A 1 83 ? -37.035 16.725 20.352 1.00 73.69 83 SER A C 1
ATOM 641 O O . SER A 1 83 ? -36.421 17.800 20.391 1.00 73.69 83 SER A O 1
ATOM 643 N N . PRO A 1 84 ? -38.292 16.643 19.874 1.00 70.75 84 PRO A N 1
ATOM 644 C CA . PRO A 1 84 ? -39.052 17.826 19.493 1.00 70.75 84 PRO A CA 1
ATOM 645 C C . PRO A 1 84 ? -39.077 18.805 20.669 1.00 70.75 84 PRO A C 1
ATOM 647 O O . PRO A 1 84 ? -39.484 18.445 21.773 1.00 70.75 84 PRO A O 1
ATOM 650 N N . ARG A 1 85 ? -38.611 20.042 20.460 1.00 70.25 85 ARG A N 1
ATOM 651 C CA . ARG A 1 85 ? -38.745 21.103 21.465 1.00 70.25 85 ARG A CA 1
ATOM 652 C C . ARG A 1 85 ? -40.234 21.370 21.679 1.00 70.25 85 ARG A C 1
ATOM 654 O O . ARG A 1 85 ? -40.858 22.051 20.872 1.00 70.25 85 ARG A O 1
ATOM 661 N N . THR A 1 86 ? -40.792 20.888 22.783 1.00 65.88 86 THR A N 1
ATOM 662 C CA . THR A 1 86 ? -42.091 21.340 23.290 1.00 65.88 86 THR A CA 1
ATOM 663 C C . THR A 1 86 ? -41.885 22.685 23.985 1.00 65.88 86 THR A C 1
ATOM 665 O O . THR A 1 86 ? -41.780 22.767 25.206 1.00 65.88 86 THR A O 1
ATOM 668 N N . SER A 1 87 ? -41.721 23.759 23.215 1.00 61.66 87 SER A N 1
ATOM 669 C CA . SER A 1 87 ? -41.785 25.108 23.776 1.00 61.66 87 SER A CA 1
ATOM 670 C C . SER A 1 87 ? -43.230 25.589 23.692 1.00 61.66 87 SER A C 1
ATOM 672 O O . SER A 1 87 ? -43.696 25.960 22.620 1.00 61.66 87 SER A O 1
ATOM 674 N N . SER A 1 88 ? -43.934 25.569 24.824 1.00 64.50 88 SER A N 1
ATOM 675 C CA . SER A 1 88 ? -45.204 26.272 24.993 1.00 64.50 88 SER A CA 1
ATOM 676 C C . SER A 1 88 ? -44.930 27.774 24.929 1.00 64.50 88 SER A C 1
ATOM 678 O O . SER A 1 88 ? -44.250 28.322 25.797 1.00 64.50 88 SER A O 1
ATOM 680 N N . ALA A 1 89 ? -45.414 28.438 23.883 1.00 64.38 89 ALA A N 1
ATOM 681 C CA . ALA A 1 89 ? -45.408 29.890 23.808 1.00 64.38 89 ALA A CA 1
ATOM 682 C C . ALA A 1 89 ? -46.490 30.429 24.756 1.00 64.38 89 ALA A C 1
ATOM 684 O O . ALA A 1 89 ? -47.680 30.344 24.464 1.00 64.38 89 ALA A O 1
ATOM 685 N N . THR A 1 90 ? -46.081 30.960 25.909 1.00 69.69 90 THR A N 1
ATOM 686 C CA . THR A 1 90 ? -46.955 31.785 26.750 1.00 69.69 90 THR A CA 1
ATOM 687 C C . THR A 1 90 ? -47.136 33.129 26.054 1.00 69.69 90 THR A C 1
ATOM 689 O O . THR A 1 90 ? -46.221 33.949 26.036 1.00 69.69 90 THR A O 1
ATOM 692 N N . SER A 1 91 ? -48.310 33.335 25.458 1.00 60.47 91 SER A N 1
ATOM 693 C CA . SER A 1 91 ? -48.789 34.665 25.079 1.00 60.47 91 SER A CA 1
ATOM 694 C C . SER A 1 91 ? -49.157 35.430 26.348 1.00 60.47 91 SER A C 1
ATOM 696 O O . SER A 1 91 ? -49.830 34.875 27.221 1.00 60.47 91 SER A O 1
ATOM 698 N N . ARG A 1 92 ? -48.739 36.691 26.442 1.00 49.25 92 ARG A N 1
ATOM 699 C CA . ARG A 1 92 ? -49.235 37.652 27.427 1.00 49.25 92 ARG A CA 1
ATOM 700 C C . ARG A 1 92 ? -49.693 38.908 26.712 1.00 49.25 92 ARG A C 1
ATOM 702 O O . ARG A 1 92 ? -49.049 39.237 25.692 1.00 49.25 92 ARG A O 1
#

pLDDT: mean 81.85, std 18.0, range [41.22, 98.38]